Protein AF-A0A2G5L4I5-F1 (afdb_monomer)

pLDDT: mean 85.76, std 9.04, range [52.75, 94.75]

Radius of gyration: 15.7 Å; Cα contacts (8 Å, |Δi|>4): 215; chains: 1; bounding box: 41×25×44 Å

Sequence (107 aa):
MKLDDFEYMGKSEISVVSRKYLGVFKKIDSVNNEAYNFRDVKVVNLSGLSNIKLKTEMRKAAYKVLDDYPDASFYVVGSDYTKVHKLFLGSRHLRSMEIHAYKYKNQ

Structure (mmCIF, N/CA/C/O backbone):
data_AF-A0A2G5L4I5-F1
#
_entry.id   AF-A0A2G5L4I5-F1
#
loop_
_atom_site.group_PDB
_atom_site.id
_atom_site.type_symbol
_atom_site.label_atom_id
_atom_site.label_alt_id
_atom_site.label_comp_id
_atom_site.label_asym_id
_atom_site.label_entity_id
_atom_site.label_seq_id
_atom_site.pdbx_PDB_ins_code
_atom_site.Cartn_x
_atom_site.Cartn_y
_atom_site.Cartn_z
_atom_site.occupancy
_atom_site.B_iso_or_equiv
_atom_site.auth_seq_id
_atom_site.auth_comp_id
_atom_site.auth_asym_id
_atom_site.auth_atom_id
_atom_site.pdbx_PDB_model_num
ATOM 1 N N . MET A 1 1 ? -18.719 11.945 15.738 1.00 57.47 1 MET A N 1
ATOM 2 C CA . MET A 1 1 ? -17.778 10.872 16.119 1.00 57.47 1 MET A CA 1
ATOM 3 C C . MET A 1 1 ? -16.684 11.494 16.958 1.00 57.47 1 MET A C 1
ATOM 5 O O . MET A 1 1 ? -16.104 12.477 16.504 1.00 57.47 1 MET A O 1
ATOM 9 N N . LYS A 1 2 ? -16.462 11.000 18.178 1.00 62.31 2 LYS A N 1
ATOM 10 C CA . LYS A 1 2 ? -15.332 11.427 19.014 1.00 62.31 2 LYS A CA 1
ATOM 11 C C . LYS A 1 2 ? -14.206 10.401 18.865 1.00 62.31 2 LYS A C 1
ATOM 13 O O . LYS A 1 2 ? -14.467 9.237 18.596 1.00 62.31 2 LYS A O 1
ATOM 18 N N . LEU A 1 3 ? -12.957 10.840 19.014 1.00 62.19 3 LEU A N 1
ATOM 19 C CA . LEU A 1 3 ? -11.780 9.965 18.910 1.00 62.19 3 LEU A CA 1
ATOM 20 C C . LEU A 1 3 ? -11.808 8.801 19.922 1.00 62.19 3 LEU A C 1
ATOM 22 O O . LEU A 1 3 ? -11.275 7.739 19.624 1.00 62.19 3 LEU A O 1
ATOM 26 N N . ASP A 1 4 ? -12.493 8.972 21.059 1.00 70.88 4 ASP A N 1
ATOM 27 C CA . ASP A 1 4 ? -12.628 7.954 22.114 1.00 70.88 4 ASP A CA 1
ATOM 28 C C . ASP A 1 4 ? -13.475 6.734 21.718 1.00 70.88 4 ASP A C 1
ATOM 30 O O . ASP A 1 4 ? -13.343 5.665 22.329 1.00 70.88 4 ASP A O 1
ATOM 34 N N . ASP A 1 5 ? -14.310 6.870 20.681 1.00 77.69 5 ASP A N 1
ATOM 35 C CA . ASP A 1 5 ? -15.201 5.808 20.200 1.00 77.69 5 ASP A CA 1
ATOM 36 C C . ASP A 1 5 ? -14.446 4.716 19.411 1.00 77.69 5 ASP A C 1
ATOM 38 O O . ASP A 1 5 ? -15.036 3.715 18.992 1.00 77.69 5 ASP A O 1
ATOM 42 N N . PHE A 1 6 ? -13.143 4.906 19.185 1.00 80.19 6 PHE A N 1
ATOM 43 C CA . PHE A 1 6 ? -12.317 4.038 18.357 1.00 80.19 6 PHE A CA 1
ATOM 44 C C . PHE A 1 6 ? -11.244 3.317 19.169 1.00 80.19 6 PHE A C 1
ATOM 46 O O . PHE A 1 6 ? -10.653 3.858 20.106 1.00 80.19 6 PHE A O 1
ATOM 53 N N . GLU A 1 7 ? -10.986 2.073 18.790 1.00 86.44 7 GLU A N 1
ATOM 54 C CA . GLU A 1 7 ? -9.910 1.243 19.309 1.00 86.44 7 GLU A CA 1
ATOM 55 C C . GLU A 1 7 ? -8.859 1.040 18.218 1.00 86.44 7 GLU A C 1
ATOM 57 O O . GLU A 1 7 ? -9.180 0.698 17.079 1.00 86.44 7 GLU A O 1
ATOM 62 N N . TYR A 1 8 ? -7.595 1.294 18.554 1.00 87.94 8 TYR A N 1
ATOM 63 C CA . TYR A 1 8 ? -6.480 1.083 17.641 1.00 87.94 8 TYR A CA 1
ATOM 64 C C . TYR A 1 8 ? -6.124 -0.405 17.600 1.00 87.94 8 TYR A C 1
ATOM 66 O O . TYR A 1 8 ? -5.673 -0.961 18.597 1.00 87.94 8 TYR A O 1
ATOM 74 N N . MET A 1 9 ? -6.313 -1.028 16.437 1.00 88.88 9 MET A N 1
ATOM 75 C CA . MET A 1 9 ? -6.045 -2.455 16.223 1.00 88.88 9 MET A CA 1
ATOM 76 C C . MET A 1 9 ? -4.565 -2.722 15.938 1.00 88.88 9 MET A C 1
ATOM 78 O O . MET A 1 9 ? -4.044 -3.794 16.239 1.00 88.88 9 MET A O 1
ATOM 82 N N . GLY A 1 10 ? -3.880 -1.747 15.339 1.00 90.19 10 GLY A N 1
ATOM 83 C CA . GLY A 1 10 ? -2.481 -1.863 14.962 1.00 90.19 10 GLY A CA 1
ATOM 84 C C . GLY A 1 10 ? -2.171 -1.195 13.628 1.00 90.19 10 GLY A C 1
ATOM 85 O O . GLY A 1 10 ? -2.946 -0.393 13.099 1.00 90.19 10 GLY A O 1
ATOM 86 N N . LYS A 1 11 ? -0.999 -1.533 13.091 1.00 92.25 11 LYS A N 1
ATOM 87 C CA . LYS A 1 11 ? -0.481 -0.989 11.839 1.00 92.25 11 LYS A CA 1
ATOM 88 C C . LYS A 1 11 ? 0.018 -2.101 10.933 1.00 92.25 11 LYS A C 1
ATOM 90 O O . LYS A 1 11 ? 0.726 -2.997 11.383 1.00 92.25 11 LYS A O 1
ATOM 95 N N . SER A 1 12 ? -0.299 -1.986 9.648 1.00 93.06 12 SER A N 1
ATOM 96 C CA . SER A 1 12 ? 0.234 -2.850 8.598 1.00 93.06 12 SER A CA 1
ATOM 97 C C . SER A 1 12 ? 0.979 -2.015 7.566 1.00 93.06 12 SER A C 1
ATOM 99 O O . SER A 1 12 ? 0.553 -0.923 7.182 1.00 93.06 12 SER A O 1
ATOM 101 N N . GLU A 1 13 ? 2.118 -2.533 7.123 1.00 92.75 13 GLU A N 1
ATOM 102 C CA . GLU A 1 13 ? 2.895 -1.947 6.042 1.00 92.75 13 GLU A CA 1
ATOM 103 C C . GLU A 1 13 ? 2.577 -2.675 4.734 1.00 92.75 13 GLU A C 1
ATOM 105 O O . GLU A 1 13 ? 2.779 -3.892 4.612 1.00 92.75 13 GLU A O 1
ATOM 110 N N . ILE A 1 14 ? 2.104 -1.912 3.748 1.00 92.81 14 ILE A N 1
ATOM 111 C CA . ILE A 1 14 ? 1.879 -2.384 2.383 1.00 92.81 14 ILE A CA 1
ATOM 112 C C . ILE A 1 14 ? 2.941 -1.821 1.451 1.00 92.81 14 ILE A C 1
ATOM 114 O O . ILE A 1 14 ? 3.300 -0.645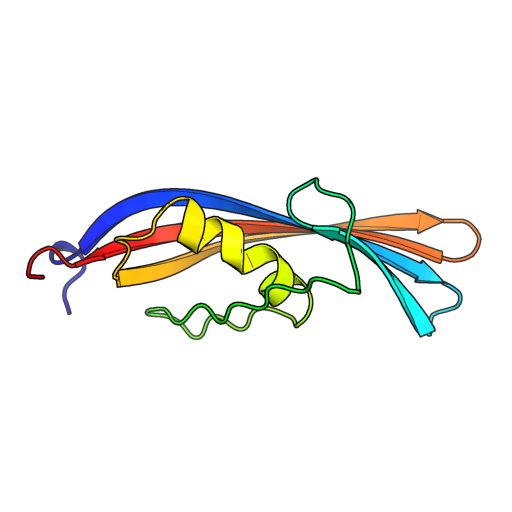 1.528 1.00 92.81 14 ILE A O 1
ATOM 118 N N . SER A 1 15 ? 3.423 -2.642 0.523 1.00 93.75 15 SER A N 1
ATOM 119 C CA . SER A 1 15 ? 4.516 -2.248 -0.363 1.00 93.75 15 SER A CA 1
ATOM 120 C C . SER A 1 15 ? 4.275 -2.664 -1.807 1.00 93.75 15 SER A C 1
ATOM 122 O O . SER A 1 15 ? 3.649 -3.681 -2.100 1.00 93.75 15 SER A O 1
ATOM 124 N N . VAL A 1 16 ? 4.776 -1.859 -2.741 1.00 94.75 16 VAL A N 1
ATOM 125 C CA . VAL A 1 16 ? 4.789 -2.173 -4.169 1.00 94.75 16 VAL A CA 1
ATOM 126 C C . VAL A 1 16 ? 6.142 -1.808 -4.753 1.00 94.75 16 VAL A C 1
ATOM 128 O O . VAL A 1 16 ? 6.626 -0.683 -4.601 1.00 94.75 16 VAL A O 1
ATOM 131 N N . VAL A 1 17 ? 6.725 -2.746 -5.493 1.00 94.56 17 VAL A N 1
ATOM 132 C CA . VAL A 1 17 ? 7.906 -2.502 -6.319 1.00 94.56 17 VAL A CA 1
ATOM 133 C C . VAL A 1 17 ? 7.486 -2.482 -7.776 1.00 94.56 17 VAL A C 1
ATOM 135 O O . VAL A 1 17 ? 6.879 -3.426 -8.280 1.00 94.56 17 VAL A O 1
ATOM 138 N N . SER A 1 18 ? 7.844 -1.413 -8.480 1.00 93.75 18 SER A N 1
ATOM 139 C CA . SER A 1 18 ? 7.641 -1.307 -9.922 1.00 93.75 18 SER A CA 1
ATOM 140 C C . SER A 1 18 ? 8.880 -0.780 -10.633 1.00 93.75 18 SER A C 1
ATOM 142 O O . SER A 1 18 ? 9.717 -0.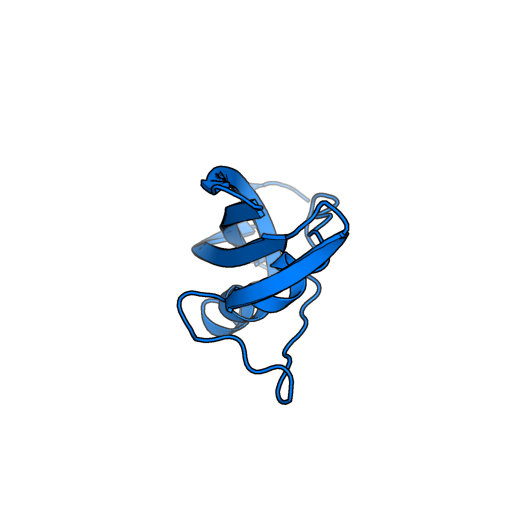081 -10.060 1.00 93.75 18 SER A O 1
ATOM 144 N N . ARG A 1 19 ? 8.998 -1.106 -11.915 1.00 93.19 19 ARG A N 1
ATOM 145 C CA . ARG A 1 19 ? 10.003 -0.576 -12.829 1.00 93.19 19 ARG A CA 1
ATOM 146 C C . ARG A 1 19 ? 9.331 0.245 -13.910 1.00 93.19 19 ARG A C 1
ATOM 148 O O . ARG A 1 19 ? 8.261 -0.103 -14.408 1.00 93.19 19 ARG A O 1
ATOM 155 N N . LYS A 1 20 ? 9.985 1.341 -14.274 1.00 92.00 20 LYS A N 1
ATOM 156 C CA . LYS A 1 20 ? 9.591 2.215 -15.370 1.00 92.00 20 LYS A CA 1
ATOM 157 C C . LYS A 1 20 ? 10.729 2.286 -16.381 1.00 92.00 20 LYS A C 1
ATOM 159 O O . LYS A 1 20 ? 11.827 2.695 -16.010 1.00 92.00 20 LYS A O 1
ATOM 164 N N . TYR A 1 21 ? 10.467 1.921 -17.630 1.00 90.25 21 TYR A N 1
ATOM 165 C CA . TYR A 1 21 ? 11.424 1.940 -18.737 1.00 90.25 21 TYR A CA 1
ATOM 166 C C . TYR A 1 21 ? 11.015 2.971 -19.783 1.00 90.25 21 TYR A C 1
ATOM 168 O O . TYR A 1 21 ? 9.821 3.155 -20.035 1.00 90.25 21 TYR A O 1
ATOM 176 N N . LEU A 1 22 ? 12.006 3.642 -20.381 1.00 83.88 22 LEU A N 1
ATOM 177 C CA . LEU A 1 22 ? 1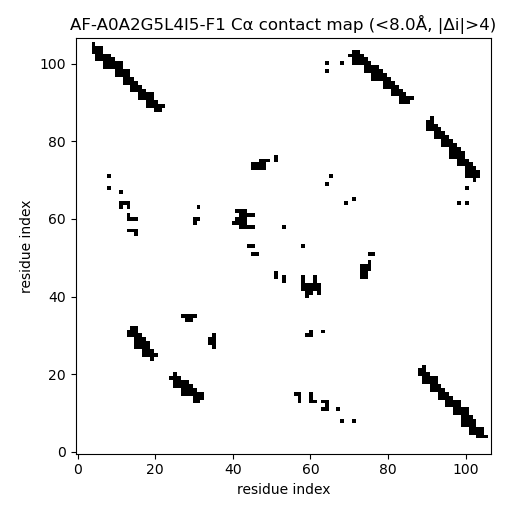1.812 4.599 -21.484 1.00 83.88 22 LEU A CA 1
ATOM 178 C C . LEU A 1 22 ? 10.725 5.664 -21.217 1.00 83.88 22 LEU A C 1
ATOM 180 O O . LEU A 1 22 ? 10.072 6.151 -22.129 1.00 83.88 22 LEU A O 1
ATOM 184 N N . GLY A 1 23 ? 10.462 5.993 -19.949 1.00 75.75 23 GLY A N 1
ATOM 185 C CA . GLY A 1 23 ? 9.454 6.986 -19.570 1.00 75.75 23 GLY A CA 1
ATOM 186 C C . GLY A 1 23 ? 7.982 6.562 -19.720 1.00 75.75 23 GLY A C 1
ATOM 187 O O . GLY A 1 23 ? 7.128 7.262 -19.171 1.00 75.75 23 GLY A O 1
ATOM 188 N N . VAL A 1 24 ? 7.673 5.417 -20.339 1.00 81.88 24 VAL A N 1
ATOM 189 C CA . VAL A 1 24 ? 6.286 5.015 -20.666 1.00 81.88 24 VAL A CA 1
ATOM 190 C C . VAL A 1 24 ? 5.921 3.595 -20.232 1.00 81.88 24 VAL A C 1
ATOM 192 O O . VAL A 1 24 ? 4.799 3.367 -19.788 1.00 81.88 24 VAL A O 1
ATOM 195 N N . PHE A 1 25 ? 6.856 2.644 -20.274 1.00 87.19 25 PHE A N 1
ATOM 196 C CA . PHE A 1 25 ? 6.559 1.254 -19.929 1.00 87.19 25 PHE A CA 1
ATOM 197 C C . PHE A 1 25 ? 6.675 1.054 -18.429 1.00 87.19 25 PHE A C 1
ATOM 199 O O . PHE A 1 25 ? 7.756 1.212 -17.862 1.00 87.19 25 PHE A O 1
ATOM 206 N N . LYS A 1 26 ? 5.570 0.689 -17.783 1.00 88.94 26 LYS A N 1
AT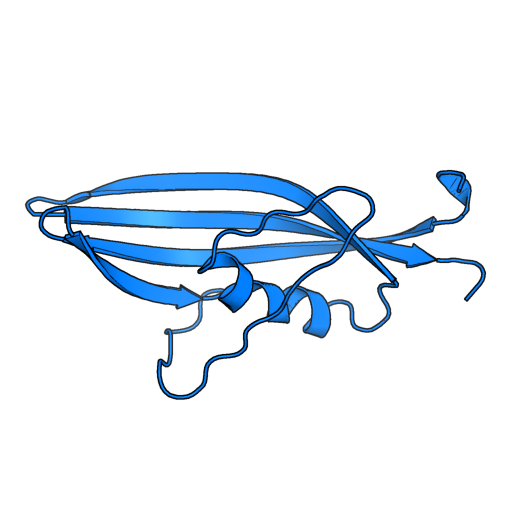OM 207 C CA . LYS A 1 26 ? 5.532 0.410 -16.350 1.00 88.94 26 LYS A CA 1
ATOM 208 C C . LYS A 1 26 ? 5.245 -1.065 -16.101 1.00 88.94 26 LYS A C 1
ATOM 210 O O . LYS A 1 26 ? 4.308 -1.613 -16.670 1.00 88.94 26 LYS A O 1
ATOM 215 N N . LYS A 1 27 ? 6.033 -1.691 -15.231 1.00 90.81 27 LYS A N 1
ATOM 216 C CA . LYS A 1 27 ? 5.879 -3.090 -14.827 1.00 90.81 27 LYS A CA 1
ATOM 217 C C . LYS A 1 27 ? 5.926 -3.194 -13.307 1.00 90.81 27 LYS A C 1
ATOM 219 O O . LYS A 1 27 ? 6.836 -2.645 -12.697 1.00 90.81 27 LYS A O 1
ATOM 224 N N . ILE A 1 28 ? 4.961 -3.882 -12.706 1.00 92.56 28 ILE A N 1
ATOM 225 C CA . ILE A 1 28 ? 4.988 -4.220 -11.277 1.00 92.56 28 ILE A CA 1
ATOM 226 C C . ILE A 1 28 ? 5.795 -5.509 -11.124 1.00 92.56 28 ILE A C 1
ATOM 228 O O . ILE A 1 28 ? 5.555 -6.468 -11.857 1.00 92.56 28 ILE A O 1
ATOM 232 N N . ASP A 1 29 ? 6.752 -5.510 -10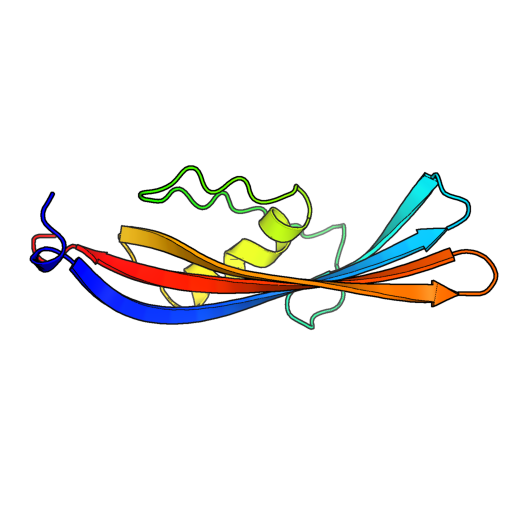.204 1.00 92.19 29 ASP A N 1
ATOM 233 C CA . ASP A 1 29 ? 7.598 -6.667 -9.914 1.00 92.19 29 ASP A CA 1
ATOM 234 C C . ASP A 1 29 ? 7.084 -7.435 -8.703 1.00 92.19 29 ASP A C 1
ATOM 236 O O . ASP A 1 29 ? 6.963 -8.658 -8.752 1.00 92.19 29 ASP A O 1
ATOM 240 N N . SER A 1 30 ? 6.761 -6.714 -7.628 1.00 93.12 30 SER A N 1
ATOM 241 C CA . SER A 1 30 ? 6.262 -7.309 -6.396 1.00 93.12 30 SER A CA 1
ATOM 242 C C . SER A 1 30 ? 5.231 -6.433 -5.699 1.00 93.12 30 SER A C 1
ATOM 244 O O . SER A 1 30 ? 5.206 -5.207 -5.858 1.00 93.12 30 SER A O 1
ATOM 246 N N . VAL A 1 31 ? 4.377 -7.091 -4.925 1.00 93.06 31 VAL A N 1
ATOM 247 C CA . VAL A 1 31 ? 3.332 -6.513 -4.083 1.00 93.06 31 VAL A CA 1
ATOM 248 C C . VAL A 1 31 ? 3.430 -7.200 -2.725 1.00 93.06 31 VAL A C 1
ATOM 250 O O . VAL A 1 31 ? 3.449 -8.422 -2.675 1.00 93.06 31 VAL A O 1
ATOM 253 N N . ASN A 1 32 ? 3.534 -6.439 -1.636 1.00 91.19 32 ASN A N 1
ATOM 254 C CA . ASN A 1 32 ? 3.702 -6.956 -0.272 1.00 91.19 32 ASN A CA 1
ATOM 255 C C . ASN A 1 32 ? 4.849 -7.971 -0.130 1.00 91.19 32 ASN A C 1
ATOM 257 O O . ASN A 1 32 ? 4.736 -8.955 0.588 1.00 91.19 32 ASN A O 1
ATOM 261 N N . ASN A 1 33 ? 5.970 -7.709 -0.810 1.00 89.31 33 ASN A N 1
ATOM 262 C CA . ASN A 1 33 ? 7.147 -8.586 -0.897 1.00 89.31 33 ASN A CA 1
ATOM 263 C C . ASN A 1 33 ? 6.947 -9.910 -1.659 1.00 89.31 33 ASN A C 1
ATOM 265 O O . ASN A 1 33 ? 7.898 -10.680 -1.775 1.00 89.31 33 ASN A O 1
ATOM 269 N N . GLU A 1 34 ? 5.787 -10.134 -2.273 1.00 90.31 34 GLU A N 1
ATOM 270 C CA . GLU A 1 34 ? 5.515 -11.299 -3.118 1.00 90.31 34 GLU A CA 1
ATOM 271 C C . GLU A 1 34 ? 5.587 -10.946 -4.605 1.00 90.31 34 GLU A C 1
ATOM 273 O O . GLU A 1 34 ? 5.270 -9.825 -5.013 1.00 90.31 34 GLU A O 1
ATOM 278 N N . ALA A 1 35 ? 6.015 -11.896 -5.441 1.00 91.69 35 ALA A N 1
ATOM 279 C CA . ALA A 1 35 ? 6.095 -11.691 -6.884 1.00 91.69 35 ALA A CA 1
ATOM 280 C C . ALA A 1 35 ? 4.705 -11.406 -7.469 1.00 91.69 35 ALA A C 1
ATOM 282 O O . ALA A 1 35 ? 3.752 -12.149 -7.244 1.00 91.69 35 ALA A O 1
ATOM 283 N N . TYR A 1 36 ? 4.588 -10.330 -8.248 1.00 90.88 36 TYR A N 1
ATOM 284 C CA . TYR A 1 36 ? 3.293 -9.920 -8.775 1.00 90.88 36 TYR A CA 1
ATOM 285 C C . TYR A 1 36 ? 2.793 -10.890 -9.855 1.00 90.88 36 TYR A C 1
ATOM 287 O O . TYR A 1 36 ? 3.372 -10.981 -10.942 1.00 90.88 36 TYR A O 1
ATOM 295 N N . ASN A 1 37 ? 1.677 -11.568 -9.581 1.00 89.62 37 ASN A N 1
ATOM 296 C CA . ASN A 1 37 ? 0.967 -12.387 -10.555 1.00 89.62 37 ASN A CA 1
ATOM 297 C C . ASN A 1 37 ? -0.120 -11.555 -11.254 1.00 89.62 37 ASN A C 1
ATOM 299 O O . ASN A 1 37 ? -1.081 -11.105 -10.642 1.00 89.62 37 ASN A O 1
ATOM 303 N N . PHE A 1 38 ? 0.008 -11.353 -12.565 1.00 84.44 38 PHE A N 1
ATOM 304 C CA . PHE A 1 38 ? -0.978 -10.598 -13.346 1.00 84.44 38 PHE A CA 1
ATOM 305 C C . PHE A 1 38 ? -2.272 -11.379 -13.622 1.00 84.44 38 PHE A C 1
ATOM 307 O O . PHE A 1 38 ? -3.248 -10.776 -14.061 1.00 84.44 38 PHE A O 1
ATOM 314 N N . ARG A 1 39 ? -2.277 -12.703 -13.409 1.00 87.06 39 ARG A N 1
ATOM 315 C CA . ARG A 1 39 ? -3.454 -13.567 -13.601 1.00 87.06 39 ARG A CA 1
ATOM 316 C C . ARG A 1 39 ? -4.339 -13.652 -12.362 1.00 87.06 39 ARG A C 1
ATOM 318 O O . ARG A 1 39 ? -5.504 -13.997 -12.493 1.00 87.06 39 ARG A O 1
ATOM 325 N N . ASP A 1 40 ? -3.790 -13.331 -11.196 1.00 83.94 40 ASP A N 1
ATOM 326 C CA . ASP A 1 40 ? -4.490 -13.359 -9.916 1.00 83.94 40 ASP A CA 1
ATOM 327 C C . ASP A 1 40 ? -4.267 -12.024 -9.203 1.00 83.94 40 ASP A C 1
ATOM 329 O O . ASP A 1 40 ? -3.239 -11.787 -8.567 1.00 83.94 40 ASP A O 1
ATOM 333 N N . VAL A 1 41 ? -5.200 -11.094 -9.418 1.00 84.06 41 VAL A N 1
ATOM 334 C CA . VAL A 1 41 ? -5.069 -9.707 -8.969 1.00 84.06 41 VAL A CA 1
ATOM 335 C C . VAL A 1 41 ? -6.150 -9.399 -7.949 1.00 84.06 41 VAL A C 1
ATOM 337 O O . VAL A 1 41 ? -7.299 -9.136 -8.298 1.00 84.06 41 VAL A O 1
ATOM 340 N N . LYS A 1 42 ? -5.748 -9.324 -6.684 1.00 86.12 42 LYS A N 1
ATOM 341 C CA . LYS A 1 42 ? -6.575 -8.759 -5.618 1.00 86.12 42 LYS A CA 1
ATOM 342 C C . LYS A 1 42 ? -6.494 -7.234 -5.678 1.00 86.12 42 LYS A C 1
ATOM 344 O O . LYS A 1 42 ? -5.402 -6.665 -5.702 1.00 86.12 42 LYS A O 1
ATOM 349 N N . VAL A 1 43 ? -7.640 -6.559 -5.726 1.00 86.06 43 VAL A N 1
ATOM 350 C CA . VAL A 1 43 ? -7.721 -5.091 -5.685 1.00 86.06 43 VAL A CA 1
ATOM 351 C C . VAL A 1 43 ? -8.676 -4.697 -4.580 1.00 86.06 43 VAL A C 1
ATOM 353 O O . VAL A 1 43 ? -9.843 -5.075 -4.607 1.00 86.06 43 VAL A O 1
ATOM 356 N N . VAL A 1 44 ? -8.183 -3.907 -3.633 1.00 85.31 44 VAL A N 1
ATOM 357 C CA . VAL A 1 44 ? -8.961 -3.461 -2.482 1.00 85.31 44 VAL A CA 1
ATOM 358 C C . VAL A 1 44 ? -9.008 -1.944 -2.432 1.00 85.31 44 VAL A C 1
ATOM 360 O O . VAL A 1 44 ? -8.020 -1.241 -2.668 1.00 85.31 44 VAL A O 1
ATOM 363 N N . ASN A 1 45 ? -10.198 -1.447 -2.112 1.00 81.12 45 ASN A N 1
ATOM 364 C CA . ASN A 1 45 ? -10.457 -0.041 -1.868 1.00 81.12 45 ASN A CA 1
ATOM 365 C C . ASN A 1 45 ? -10.633 0.153 -0.378 1.00 81.12 45 ASN A C 1
ATOM 367 O O . ASN A 1 45 ? -11.638 -0.275 0.178 1.00 81.12 45 ASN A O 1
ATOM 371 N N . LEU A 1 46 ? -9.662 0.802 0.251 1.00 78.19 46 LEU A N 1
ATOM 372 C CA . LEU A 1 46 ? -9.799 1.198 1.641 1.00 78.19 46 LEU A CA 1
ATOM 373 C C . LEU A 1 46 ? -10.590 2.504 1.693 1.00 78.19 46 LEU A C 1
ATOM 375 O O . LEU A 1 46 ? -10.184 3.508 1.105 1.00 78.19 46 LEU A O 1
ATOM 379 N N . SER A 1 47 ? -11.723 2.469 2.381 1.00 68.81 47 SER A N 1
ATOM 380 C CA . SER A 1 47 ? -12.471 3.648 2.810 1.00 68.81 47 SER A CA 1
ATOM 381 C C . SER A 1 47 ? -12.116 3.958 4.263 1.00 68.81 47 SER A C 1
ATOM 383 O O . SER A 1 47 ? -12.017 3.049 5.086 1.00 68.81 47 SER A O 1
ATOM 385 N N . GLY A 1 48 ? -11.906 5.234 4.581 1.00 67.94 48 GLY A N 1
ATOM 386 C CA . GLY A 1 48 ? -11.506 5.679 5.914 1.00 67.94 48 GLY A CA 1
ATOM 387 C C . GLY A 1 48 ? -12.101 7.036 6.277 1.00 67.94 48 GLY A C 1
ATOM 388 O O . GLY A 1 48 ? -12.802 7.651 5.476 1.00 67.94 48 GLY A O 1
ATOM 389 N N . LEU A 1 49 ? -11.795 7.504 7.491 1.00 64.50 49 LEU A N 1
ATOM 390 C CA . LEU A 1 49 ? -12.243 8.803 8.020 1.00 64.50 49 LEU A CA 1
ATOM 391 C C . LEU A 1 49 ? -11.717 9.997 7.204 1.00 64.50 49 LEU A C 1
ATOM 393 O O . LEU A 1 49 ? -12.336 11.057 7.174 1.00 64.50 49 LEU A O 1
ATOM 397 N N . SER A 1 50 ? -10.581 9.822 6.528 1.00 62.44 50 SER A N 1
ATOM 398 C CA . SER A 1 50 ? -10.052 10.758 5.538 1.00 62.44 50 SER A CA 1
ATOM 399 C C . SER A 1 50 ? -10.196 10.182 4.128 1.00 62.44 50 SER A C 1
ATOM 401 O O . SER A 1 50 ? -10.300 8.970 3.936 1.00 62.44 50 SER A O 1
ATOM 403 N N . ASN A 1 51 ? -10.188 11.050 3.110 1.00 62.41 51 ASN A N 1
ATOM 404 C CA . ASN A 1 51 ? -10.184 10.633 1.707 1.00 62.41 51 ASN A CA 1
ATOM 405 C C . ASN A 1 51 ? -8.865 9.918 1.360 1.00 62.41 51 ASN A C 1
ATOM 407 O O . ASN A 1 51 ? -7.943 10.523 0.806 1.00 62.41 51 ASN A O 1
ATOM 411 N N . ILE A 1 52 ? -8.777 8.621 1.664 1.00 70.19 52 ILE A N 1
ATOM 412 C CA . ILE A 1 52 ? -7.653 7.765 1.289 1.00 70.19 52 ILE A CA 1
ATOM 413 C C . ILE A 1 52 ? -7.669 7.591 -0.235 1.00 70.19 52 ILE A C 1
ATOM 415 O O . ILE A 1 52 ? -8.339 6.725 -0.794 1.00 70.19 52 ILE A O 1
ATOM 419 N N . LYS A 1 53 ? -6.892 8.412 -0.944 1.00 72.19 53 LYS A N 1
ATOM 420 C CA . LYS A 1 53 ? -6.656 8.243 -2.384 1.00 72.19 53 LYS A CA 1
ATOM 421 C C . LYS A 1 53 ? -5.433 7.355 -2.615 1.00 72.19 53 LYS A C 1
ATOM 423 O O . LYS A 1 53 ? -4.351 7.837 -2.955 1.00 72.19 53 LYS A O 1
ATOM 428 N N . LEU A 1 54 ? -5.606 6.039 -2.457 1.00 79.31 54 LEU A N 1
ATOM 429 C CA . LEU A 1 54 ? -4.581 5.071 -2.861 1.00 79.31 54 LEU A CA 1
ATOM 430 C C . LEU A 1 54 ? -4.346 5.171 -4.373 1.00 79.31 54 LEU A C 1
ATOM 432 O O . LEU A 1 54 ? -5.284 5.074 -5.169 1.00 79.31 54 LEU A O 1
ATOM 436 N N . LYS A 1 55 ? -3.083 5.308 -4.800 1.00 80.88 55 LYS A N 1
ATOM 437 C CA . LYS A 1 55 ? -2.764 5.157 -6.232 1.00 80.88 55 LYS A CA 1
ATOM 438 C C . LYS A 1 55 ? -3.106 3.730 -6.671 1.00 80.88 55 LYS A C 1
ATOM 440 O O . LYS A 1 55 ? -3.000 2.798 -5.877 1.00 80.88 55 LYS A O 1
ATOM 445 N N . THR A 1 56 ? -3.432 3.559 -7.950 1.00 81.62 56 THR A N 1
ATOM 446 C CA . THR A 1 56 ? -3.905 2.298 -8.553 1.00 81.62 56 THR A CA 1
ATOM 447 C C . THR A 1 56 ? -3.079 1.067 -8.176 1.00 81.62 56 THR A C 1
ATOM 449 O O . THR A 1 56 ? -3.627 -0.013 -8.004 1.00 81.62 56 THR A O 1
ATOM 452 N N . GLU A 1 57 ? -1.768 1.216 -8.014 1.00 86.88 57 GLU A N 1
ATOM 453 C CA . GLU A 1 57 ? -0.882 0.112 -7.637 1.00 86.88 57 GLU A CA 1
ATOM 454 C C . GLU A 1 57 ? -0.963 -0.252 -6.160 1.00 86.88 57 GLU A C 1
ATOM 456 O O . GLU A 1 57 ? -0.987 -1.429 -5.835 1.00 86.88 57 GLU A O 1
ATOM 461 N N . MET A 1 58 ? -1.075 0.738 -5.272 1.00 88.12 58 MET A N 1
ATOM 462 C CA . MET A 1 58 ? -1.198 0.489 -3.832 1.00 88.12 58 MET A CA 1
ATOM 463 C C . MET A 1 58 ? -2.532 -0.182 -3.495 1.00 88.12 58 MET A C 1
ATOM 465 O O . MET A 1 58 ? -2.594 -0.964 -2.557 1.00 88.12 58 MET A O 1
ATOM 469 N N . ARG A 1 59 ? -3.578 0.028 -4.309 1.00 89.12 59 ARG A N 1
ATOM 470 C CA . ARG A 1 59 ? -4.848 -0.721 -4.203 1.00 89.12 59 ARG A CA 1
ATOM 471 C C . ARG A 1 59 ? -4.648 -2.229 -4.385 1.00 89.12 59 ARG A C 1
ATOM 473 O O . ARG A 1 59 ? -5.411 -3.011 -3.832 1.00 89.12 59 ARG A O 1
ATOM 480 N N . LYS A 1 60 ? -3.612 -2.642 -5.126 1.00 89.94 60 LYS A N 1
ATOM 481 C CA . LYS A 1 60 ? -3.242 -4.057 -5.282 1.00 89.94 60 LYS A CA 1
ATOM 482 C C . LYS A 1 60 ? -2.498 -4.612 -4.071 1.00 89.94 60 LYS A C 1
ATOM 484 O O . LYS A 1 60 ? -2.445 -5.817 -3.923 1.00 89.94 60 LYS A O 1
ATOM 489 N N . ALA A 1 61 ? -1.926 -3.753 -3.229 1.00 91.50 61 ALA A N 1
ATOM 490 C CA . ALA A 1 61 ? -1.240 -4.132 -1.994 1.00 91.50 61 ALA A CA 1
ATOM 491 C C . ALA A 1 61 ? -2.154 -4.045 -0.761 1.0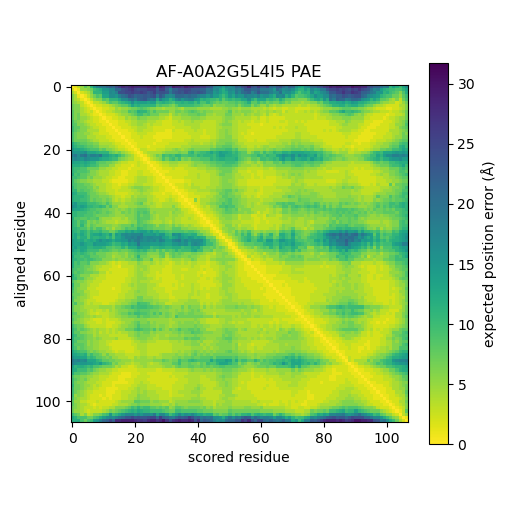0 91.50 61 ALA A C 1
ATOM 493 O O . ALA A 1 61 ? -1.901 -4.689 0.251 1.00 91.50 61 ALA A O 1
ATOM 494 N N . ALA A 1 62 ? -3.241 -3.279 -0.859 1.00 90.50 62 ALA A N 1
ATOM 495 C CA . ALA A 1 62 ? -4.149 -2.989 0.243 1.00 90.50 62 ALA A CA 1
ATOM 496 C C . ALA A 1 62 ? -4.879 -4.213 0.823 1.00 90.50 62 ALA A C 1
ATOM 498 O O . ALA A 1 62 ? -5.332 -4.134 1.959 1.00 90.50 62 ALA A O 1
ATOM 499 N N . TYR A 1 63 ? -4.973 -5.333 0.092 1.00 90.62 63 TYR A N 1
ATOM 500 C CA . TYR A 1 63 ? -5.625 -6.550 0.597 1.00 90.62 63 TYR A CA 1
ATOM 501 C C . TYR A 1 63 ? -4.973 -7.077 1.878 1.00 90.62 63 TYR A C 1
ATOM 503 O O . TYR A 1 63 ? -5.680 -7.536 2.762 1.00 90.62 63 TYR A O 1
ATOM 511 N N . LYS A 1 64 ? -3.650 -6.921 2.019 1.00 92.00 64 LYS A N 1
ATOM 512 C CA . LYS A 1 64 ? -2.918 -7.366 3.208 1.00 92.00 64 LYS A CA 1
ATOM 513 C C . LYS A 1 64 ? -3.454 -6.729 4.488 1.00 92.00 64 LYS A C 1
ATOM 515 O O . LYS A 1 64 ? -3.505 -7.385 5.511 1.00 92.00 64 LYS A O 1
ATOM 520 N N . VAL A 1 65 ? -3.901 -5.474 4.431 1.00 90.19 65 VAL A N 1
ATOM 521 C CA . VAL A 1 65 ? -4.458 -4.799 5.613 1.00 90.19 65 VAL A CA 1
ATOM 522 C C . VAL A 1 65 ? -5.772 -5.445 6.057 1.00 90.19 65 VAL A C 1
ATOM 524 O O . VAL A 1 65 ? -6.021 -5.527 7.253 1.00 90.19 65 VAL A O 1
ATOM 527 N N . LEU A 1 66 ? -6.592 -5.914 5.109 1.00 89.44 66 LEU A N 1
ATOM 528 C CA . LEU A 1 66 ? -7.822 -6.647 5.424 1.00 89.44 66 LEU A CA 1
ATOM 529 C C . LEU A 1 66 ? -7.517 -8.035 5.990 1.00 89.44 66 LEU A C 1
ATOM 531 O O . LEU A 1 66 ? -8.203 -8.474 6.903 1.00 89.44 66 LEU A O 1
ATOM 535 N N . ASP A 1 67 ? -6.499 -8.707 5.450 1.00 90.69 67 ASP A N 1
ATOM 536 C CA . ASP A 1 67 ? -6.077 -10.025 5.930 1.00 90.69 67 ASP A CA 1
ATOM 537 C C . ASP A 1 67 ? -5.471 -9.930 7.346 1.00 90.69 67 ASP A C 1
ATOM 539 O O . ASP A 1 67 ? -5.747 -10.778 8.191 1.00 90.69 67 ASP A O 1
ATOM 543 N N . ASP A 1 68 ? -4.691 -8.877 7.622 1.00 91.62 68 ASP A N 1
ATOM 544 C CA . ASP A 1 68 ? -4.073 -8.621 8.930 1.00 91.62 68 ASP A CA 1
ATOM 545 C C . ASP A 1 68 ? -5.108 -8.168 9.982 1.00 91.62 68 ASP A C 1
ATOM 547 O O . ASP A 1 68 ? -4.994 -8.516 11.158 1.00 91.62 68 ASP A O 1
ATOM 551 N N . TYR A 1 69 ? -6.110 -7.378 9.574 1.00 91.19 69 TYR A N 1
ATOM 552 C CA . TYR A 1 69 ? -7.118 -6.783 10.460 1.00 91.19 69 TYR A CA 1
ATOM 553 C C . TYR A 1 69 ? -8.543 -6.913 9.891 1.00 91.19 69 TYR A C 1
ATOM 555 O O . TYR A 1 69 ? -9.164 -5.900 9.554 1.00 91.19 69 TYR A O 1
ATOM 563 N N . PRO A 1 70 ? -9.105 -8.133 9.817 1.00 88.69 70 PRO A N 1
ATOM 564 C CA . PRO A 1 70 ? -10.424 -8.360 9.219 1.00 88.69 70 PRO A CA 1
ATOM 565 C C . PRO A 1 70 ? -11.564 -7.664 9.978 1.00 88.69 70 PRO A C 1
ATOM 567 O O . PRO A 1 70 ? -12.559 -7.277 9.370 1.00 88.69 70 PRO A O 1
ATOM 570 N N . ASP A 1 71 ? -11.397 -7.449 11.286 1.00 87.19 71 ASP A N 1
ATOM 571 C CA . ASP A 1 71 ? -12.399 -6.824 12.160 1.00 87.19 71 ASP A CA 1
ATOM 572 C C . ASP A 1 71 ? -12.306 -5.287 12.213 1.00 87.19 71 ASP A C 1
ATOM 574 O O . ASP A 1 71 ? -12.993 -4.647 13.014 1.00 87.19 71 ASP A O 1
ATOM 578 N N . ALA A 1 72 ? -11.427 -4.669 11.417 1.00 86.75 72 ALA A N 1
ATOM 579 C CA . ALA A 1 72 ? -11.269 -3.220 11.418 1.00 86.75 72 ALA A CA 1
ATOM 580 C C . ALA A 1 72 ? -12.424 -2.521 10.682 1.00 86.75 72 ALA A C 1
ATOM 582 O O . ALA A 1 72 ? -12.746 -2.822 9.532 1.00 86.75 72 ALA A O 1
ATOM 583 N N . SER A 1 73 ? -13.016 -1.524 11.341 1.00 85.00 73 SER A N 1
ATOM 584 C CA . SER A 1 73 ? -14.135 -0.738 10.812 1.00 85.00 73 SER A CA 1
ATOM 585 C C . SER A 1 73 ? -13.665 0.385 9.877 1.00 85.00 73 SER A C 1
ATOM 587 O O . SER A 1 73 ? -14.400 0.784 8.975 1.00 85.00 73 SER A O 1
ATOM 589 N N . PHE A 1 74 ? -12.461 0.932 10.087 1.00 85.12 74 PHE A N 1
ATOM 590 C CA . PHE A 1 74 ? -11.883 1.956 9.212 1.00 85.12 74 PHE A CA 1
ATOM 591 C C . PHE A 1 74 ? -10.353 1.972 9.248 1.00 85.12 74 PHE A C 1
ATOM 593 O O . PHE A 1 74 ? -9.709 1.468 10.168 1.00 85.12 74 PHE A O 1
ATOM 600 N N . TYR A 1 75 ? -9.784 2.621 8.232 1.00 87.06 75 TYR A N 1
ATOM 601 C CA . TYR A 1 75 ? -8.345 2.723 8.027 1.00 87.06 75 TYR A CA 1
ATOM 602 C C . TYR A 1 75 ? -7.905 4.182 7.951 1.00 87.06 75 TYR A C 1
ATOM 604 O O . TYR A 1 75 ? -8.662 5.052 7.511 1.00 87.06 75 TYR A O 1
ATOM 612 N N . VAL A 1 76 ? -6.664 4.448 8.351 1.00 87.00 76 VAL A N 1
ATOM 613 C CA . VAL A 1 76 ? -6.004 5.751 8.217 1.00 87.00 76 VAL A CA 1
ATOM 614 C C . VAL A 1 76 ? -4.605 5.537 7.650 1.00 87.00 76 VAL A C 1
ATOM 616 O O . VAL A 1 76 ? -3.896 4.620 8.050 1.00 87.00 76 VAL A O 1
ATOM 619 N N . VAL A 1 77 ? -4.194 6.377 6.702 1.00 86.81 77 VAL A N 1
ATOM 620 C CA . VAL A 1 77 ? -2.818 6.351 6.187 1.00 86.81 77 VAL A CA 1
ATOM 621 C C . VAL A 1 77 ? -1.913 7.070 7.182 1.00 86.81 77 VAL A C 1
ATOM 623 O O . VAL A 1 77 ? -2.112 8.257 7.430 1.00 86.81 77 VAL A O 1
ATOM 626 N N . GLY A 1 78 ? -0.933 6.354 7.731 1.00 84.25 78 GLY A N 1
ATOM 627 C CA . GLY A 1 78 ? 0.070 6.904 8.641 1.00 84.25 78 GLY A CA 1
ATOM 628 C C . GLY A 1 78 ? 1.207 7.580 7.878 1.00 84.25 78 GLY A C 1
ATOM 629 O O . GLY A 1 78 ? 1.381 8.794 7.949 1.00 84.25 78 GLY A O 1
ATOM 630 N N . SER A 1 79 ? 1.966 6.800 7.105 1.00 85.94 79 SER A N 1
ATOM 631 C CA . SER A 1 79 ? 3.078 7.305 6.290 1.00 85.94 79 SER A CA 1
ATOM 632 C C . SER A 1 79 ? 3.007 6.796 4.850 1.00 85.94 79 SER A C 1
ATOM 634 O O . SER A 1 79 ? 2.565 5.679 4.597 1.00 85.94 79 SER A O 1
ATOM 636 N N . ASP A 1 80 ? 3.441 7.623 3.895 1.00 88.94 80 ASP A N 1
ATOM 637 C CA . ASP A 1 80 ? 3.596 7.266 2.478 1.00 88.94 80 ASP A CA 1
ATOM 638 C C . ASP A 1 80 ? 5.027 7.587 2.057 1.00 88.94 80 ASP A C 1
ATOM 640 O O . ASP A 1 80 ? 5.451 8.745 2.052 1.00 88.94 80 ASP A O 1
ATOM 644 N N . TYR A 1 81 ? 5.780 6.549 1.714 1.00 90.00 81 TYR A N 1
ATOM 645 C CA . TYR A 1 81 ? 7.178 6.654 1.341 1.00 90.00 81 TYR A CA 1
ATOM 646 C C . TYR A 1 81 ? 7.396 6.116 -0.068 1.00 90.00 81 TYR A C 1
ATOM 648 O O . TYR A 1 81 ? 6.992 5.007 -0.410 1.00 90.00 81 TYR A O 1
ATOM 656 N N . THR A 1 82 ? 8.087 6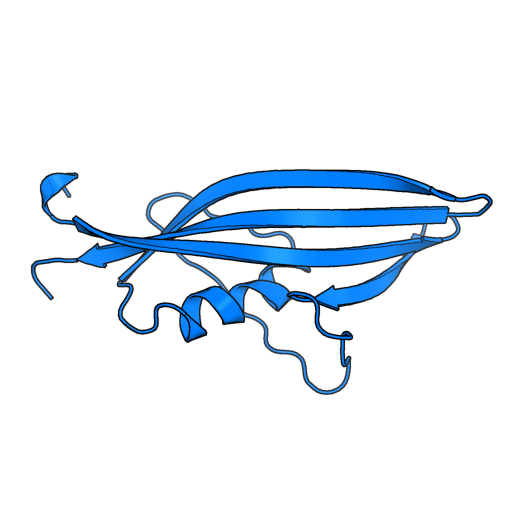.891 -0.904 1.00 92.38 82 THR A N 1
ATOM 657 C CA . THR A 1 82 ? 8.489 6.463 -2.247 1.00 92.38 82 THR A CA 1
ATOM 658 C C . THR A 1 82 ? 9.989 6.644 -2.420 1.00 92.38 82 THR A C 1
ATOM 660 O O . THR A 1 82 ? 10.507 7.755 -2.326 1.00 92.38 82 THR A O 1
ATOM 663 N N . LYS A 1 83 ? 10.682 5.557 -2.751 1.00 93.56 83 LYS A N 1
ATOM 664 C CA . LYS A 1 83 ? 12.097 5.543 -3.111 1.00 93.56 83 LYS A CA 1
ATOM 665 C C . LYS A 1 83 ? 12.249 5.265 -4.595 1.00 93.56 83 LYS A C 1
ATOM 667 O O . LYS A 1 83 ? 11.788 4.241 -5.100 1.00 93.56 83 LYS A O 1
ATOM 672 N N . VAL A 1 84 ? 12.929 6.168 -5.293 1.00 93.88 84 VAL A N 1
ATOM 673 C CA . VAL A 1 84 ? 13.199 6.041 -6.726 1.00 93.88 84 VAL A CA 1
ATOM 674 C C . VAL A 1 84 ? 14.685 5.799 -6.936 1.00 93.88 84 VAL A C 1
ATOM 676 O O . VAL A 1 84 ? 15.516 6.652 -6.639 1.00 93.88 84 VAL A O 1
ATOM 679 N N . HIS A 1 85 ? 15.018 4.641 -7.489 1.00 93.56 85 HIS A N 1
ATOM 680 C CA . HIS A 1 85 ? 16.364 4.299 -7.923 1.00 93.56 85 HIS A CA 1
ATOM 681 C C . HIS A 1 85 ? 16.474 4.491 -9.433 1.00 93.56 85 HIS A C 1
ATOM 683 O O . HIS A 1 85 ? 15.741 3.856 -10.194 1.00 93.56 85 HIS A O 1
ATOM 689 N N . LYS A 1 86 ? 17.385 5.361 -9.877 1.00 91.88 86 LYS A N 1
ATOM 690 C CA . LYS A 1 86 ? 17.682 5.536 -11.304 1.00 91.88 86 LYS A CA 1
ATOM 691 C C . LYS A 1 86 ? 18.477 4.334 -11.819 1.00 91.88 86 LYS A C 1
ATOM 693 O O . LYS A 1 86 ? 19.400 3.868 -11.161 1.00 91.88 86 LYS A O 1
ATOM 698 N N . LEU A 1 87 ? 18.093 3.841 -12.989 1.00 87.81 87 LEU A N 1
ATOM 699 C CA . LEU A 1 87 ? 18.773 2.800 -13.757 1.00 87.81 87 LEU A CA 1
ATOM 700 C C . LEU A 1 87 ? 19.200 3.402 -15.102 1.00 87.81 87 LEU A C 1
ATOM 702 O O . LEU A 1 87 ? 18.679 4.439 -15.505 1.00 87.81 87 LEU A O 1
ATOM 706 N N . PHE A 1 88 ? 20.094 2.728 -15.825 1.00 85.62 88 PHE A N 1
ATOM 707 C CA . PHE A 1 88 ? 20.636 3.219 -17.099 1.00 85.62 88 PHE A CA 1
ATOM 708 C C . PHE A 1 88 ? 19.553 3.589 -18.139 1.00 85.62 88 PHE A C 1
ATOM 710 O O . PHE A 1 88 ? 19.649 4.628 -18.780 1.00 85.62 88 PHE A O 1
ATOM 717 N N . LEU A 1 89 ? 18.480 2.789 -18.250 1.00 87.19 89 LEU A N 1
ATOM 718 C CA . LEU A 1 89 ? 17.346 3.009 -19.177 1.00 87.19 89 LEU A CA 1
ATOM 719 C C . LEU A 1 89 ? 15.980 3.054 -18.474 1.00 87.19 89 LEU A C 1
ATOM 721 O O . LEU A 1 89 ? 14.926 2.804 -19.071 1.00 87.19 89 LEU A O 1
ATOM 725 N N . GLY A 1 90 ? 15.975 3.331 -17.174 1.00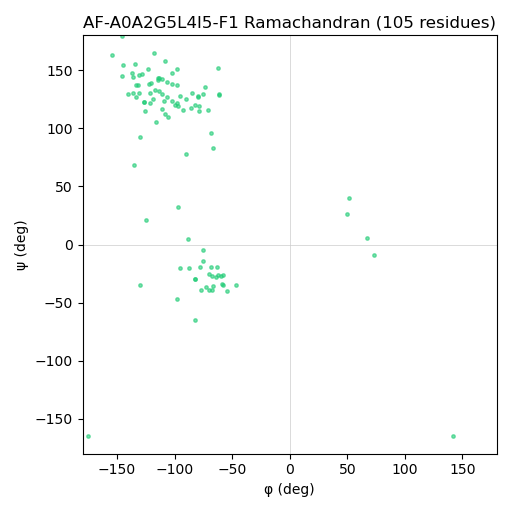 91.50 90 GLY A N 1
ATOM 726 C CA . GLY A 1 90 ? 14.741 3.276 -16.413 1.00 91.50 90 GLY A CA 1
ATOM 727 C C . GLY A 1 90 ? 14.876 3.733 -14.978 1.00 91.50 90 GLY A C 1
ATOM 728 O O . GLY A 1 90 ? 15.839 4.368 -14.568 1.00 91.50 90 GLY A O 1
ATOM 729 N N . SER A 1 91 ? 13.868 3.404 -14.190 1.00 92.50 91 SER A N 1
ATOM 730 C CA . SER A 1 91 ? 13.871 3.639 -12.755 1.00 92.50 91 SER A CA 1
ATOM 731 C C . SER A 1 91 ? 13.129 2.521 -12.049 1.00 92.50 91 SER A C 1
ATOM 733 O O . SER A 1 91 ? 12.143 1.992 -12.564 1.00 92.50 91 SER A O 1
ATOM 735 N N . ARG A 1 92 ? 13.604 2.161 -10.863 1.00 93.50 92 ARG A N 1
ATOM 736 C CA . ARG A 1 92 ? 12.915 1.266 -9.940 1.00 93.50 92 ARG A CA 1
ATOM 737 C C . ARG A 1 92 ? 12.274 2.109 -8.846 1.00 93.50 92 ARG A C 1
ATOM 739 O O . ARG A 1 92 ? 12.955 2.885 -8.186 1.00 93.50 92 ARG A O 1
ATOM 746 N N . HIS A 1 93 ? 10.970 1.960 -8.682 1.00 93.62 93 HIS A N 1
ATOM 747 C CA . HIS A 1 93 ? 10.146 2.660 -7.707 1.00 93.62 93 HIS A CA 1
ATOM 748 C C . HIS A 1 93 ? 9.756 1.653 -6.636 1.00 93.62 93 HIS A C 1
ATOM 750 O O . HIS A 1 93 ? 9.020 0.708 -6.913 1.00 93.62 93 HIS A O 1
ATOM 756 N N . LEU A 1 94 ? 10.275 1.840 -5.431 1.00 93.56 94 LEU A N 1
ATOM 757 C CA . LEU A 1 94 ? 9.794 1.165 -4.235 1.00 93.56 94 LEU A CA 1
ATOM 758 C C . LEU A 1 94 ? 8.843 2.131 -3.545 1.00 93.56 94 LEU A C 1
ATOM 760 O O . LEU A 1 94 ? 9.257 3.221 -3.154 1.00 93.56 94 LEU A O 1
ATOM 764 N N . ARG A 1 95 ? 7.587 1.741 -3.393 1.00 93.25 95 ARG A N 1
ATOM 765 C CA . ARG A 1 95 ? 6.630 2.501 -2.604 1.00 93.25 95 ARG A CA 1
ATOM 766 C C . ARG A 1 95 ? 6.170 1.672 -1.427 1.00 93.25 95 ARG A C 1
ATOM 768 O O . ARG A 1 95 ? 5.821 0.511 -1.614 1.00 93.25 95 ARG A O 1
ATOM 775 N N . SER A 1 96 ? 6.169 2.281 -0.254 1.00 92.25 96 SER A N 1
ATOM 776 C CA . SER A 1 96 ? 5.651 1.689 0.967 1.00 92.25 96 SER A CA 1
ATOM 777 C C . SER A 1 96 ? 4.666 2.643 1.619 1.00 92.25 96 SER A C 1
ATOM 779 O O . SER A 1 96 ? 4.802 3.862 1.497 1.00 92.25 96 SER A O 1
ATOM 781 N N . MET A 1 97 ? 3.653 2.092 2.266 1.00 91.25 97 MET A N 1
ATOM 782 C CA . MET A 1 97 ? 2.656 2.861 2.987 1.00 91.25 97 MET A CA 1
ATOM 783 C C . MET A 1 97 ? 2.305 2.145 4.282 1.00 91.25 97 MET A C 1
ATOM 785 O O . MET A 1 97 ? 1.985 0.958 4.270 1.00 91.25 97 MET A O 1
ATOM 789 N N . GLU A 1 98 ? 2.351 2.884 5.384 1.00 91.94 98 GLU A N 1
ATOM 790 C CA . GLU A 1 98 ? 1.889 2.409 6.683 1.00 91.94 98 GLU A CA 1
ATOM 791 C C . GLU A 1 98 ? 0.408 2.756 6.830 1.00 91.94 98 GLU A C 1
ATOM 793 O O . GLU A 1 98 ? 0.01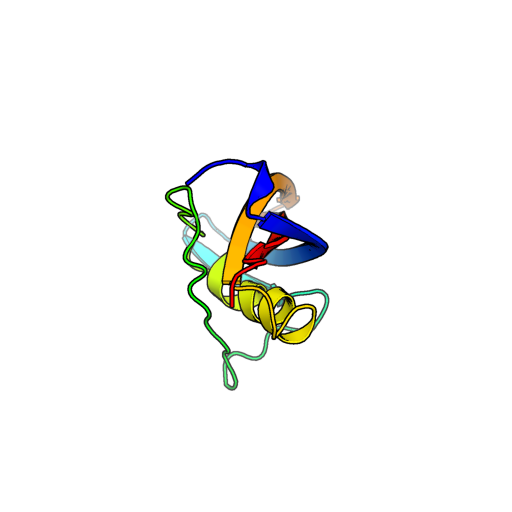1 3.916 6.675 1.00 91.94 98 GLU A O 1
ATOM 798 N N . ILE A 1 99 ? -0.413 1.749 7.108 1.00 90.19 99 ILE A N 1
ATOM 799 C CA . ILE A 1 99 ? -1.857 1.887 7.271 1.00 90.19 99 ILE A CA 1
ATOM 800 C C . ILE A 1 99 ? -2.219 1.466 8.684 1.00 90.19 99 ILE A C 1
ATOM 802 O O . ILE A 1 99 ? -1.876 0.376 9.135 1.00 90.19 99 ILE A O 1
ATOM 806 N N . HIS A 1 100 ? -2.902 2.363 9.381 1.00 90.62 100 HIS A N 1
ATOM 807 C CA . HIS A 1 100 ? -3.376 2.178 10.742 1.00 90.62 100 HIS A CA 1
ATOM 808 C C . HIS A 1 100 ? -4.817 1.690 10.679 1.00 90.62 100 HIS A C 1
ATOM 810 O O . HIS A 1 100 ? -5.649 2.285 9.986 1.00 90.62 100 HIS A O 1
ATOM 816 N N . ALA A 1 101 ? -5.087 0.591 11.371 1.00 90.06 101 ALA A N 1
ATOM 817 C CA . ALA A 1 101 ? -6.393 -0.039 11.435 1.00 90.06 101 ALA A CA 1
ATOM 818 C C . ALA A 1 101 ? -7.071 0.302 12.762 1.00 90.06 101 ALA A C 1
ATOM 820 O O . ALA A 1 101 ? -6.444 0.285 13.826 1.00 90.06 101 ALA A O 1
ATOM 821 N N . TYR A 1 102 ? -8.366 0.589 12.694 1.00 87.50 102 TYR A N 1
ATOM 822 C CA . TYR A 1 102 ? -9.160 0.943 13.856 1.00 87.50 102 TYR A CA 1
ATOM 823 C C . TYR A 1 102 ? -10.504 0.229 13.830 1.00 87.50 102 TYR A C 1
ATOM 825 O O . TYR A 1 102 ? -11.126 0.067 12.777 1.00 87.50 102 TYR A O 1
ATOM 833 N N . LYS A 1 103 ? -10.975 -0.143 15.014 1.00 88.50 103 LYS A N 1
ATOM 834 C CA . LYS A 1 103 ? -12.284 -0.747 15.234 1.00 88.50 103 LYS A CA 1
ATOM 835 C C . LYS A 1 103 ? -13.183 0.227 15.983 1.00 88.50 103 LYS A C 1
ATOM 837 O O . LYS A 1 103 ? -12.724 0.982 16.840 1.00 88.50 103 LYS A O 1
ATOM 842 N N . TYR A 1 104 ? -14.462 0.248 15.637 1.00 83.81 104 TYR A N 1
ATOM 843 C CA . TYR A 1 104 ? -15.452 1.007 16.389 1.00 83.81 104 TYR A CA 1
ATOM 844 C C . TYR A 1 104 ? -15.866 0.223 17.638 1.00 83.81 104 TYR A C 1
ATOM 846 O O . TYR A 1 104 ? -16.237 -0.941 17.529 1.00 83.81 104 TYR A O 1
ATOM 854 N N . LYS A 1 105 ? -15.805 0.845 18.823 1.00 77.06 105 LYS A N 1
ATOM 855 C CA . LYS A 1 105 ? -16.098 0.155 20.094 1.00 77.06 105 LYS A CA 1
ATOM 856 C C . LYS A 1 105 ? -17.575 -0.210 20.276 1.00 77.06 105 LYS A C 1
ATOM 858 O O . LYS A 1 105 ? -17.871 -1.149 21.001 1.00 77.06 105 LYS A O 1
ATOM 863 N N . ASN A 1 106 ? -18.493 0.517 19.634 1.00 66.00 106 ASN A N 1
ATOM 864 C CA . ASN A 1 106 ? -19.941 0.284 19.746 1.00 66.00 106 ASN A CA 1
ATOM 865 C C . ASN A 1 106 ? -20.492 -0.574 18.588 1.00 66.00 106 ASN A C 1
ATOM 867 O O . ASN A 1 106 ? -21.618 -0.338 18.144 1.00 66.00 106 ASN A O 1
ATOM 871 N N . GLN A 1 107 ? -19.694 -1.508 18.059 1.00 52.75 107 GLN A N 1
ATOM 872 C CA . GLN A 1 107 ? -20.104 -2.455 17.016 1.00 52.75 107 GLN A CA 1
ATOM 873 C C . GLN A 1 107 ? -20.052 -3.893 17.524 1.00 52.75 107 GLN A C 1
ATOM 875 O O . GLN A 1 107 ? -19.018 -4.262 18.125 1.00 52.75 107 GLN A O 1
#

Foldseek 3Di:
DDPVQKDWPFKDKKKWKWKFFQNPDIDTQDTRPHGDDPVDFQFADFDAPDPPPDDRRSSSNCVVVCVVCVQFPHKDWDDWDWDWADDPGIIMIMIMTMMITMHGNVD

Solvent-accessible surface area (backbone atoms only — not comparable to full-atom values): 6206 Å² total; per-residue (Å²): 137,62,80,84,52,51,42,82,74,48,74,42,79,32,30,40,34,32,38,37,34,81,91,73,50,74,46,71,54,26,38,63,90,38,76,55,50,90,89,66,75,64,74,36,84,72,66,36,93,54,91,62,79,67,54,80,67,52,21,49,21,43,50,57,50,46,74,76,41,71,79,44,70,34,41,44,80,72,48,81,48,76,48,78,44,82,49,99,67,34,34,42,37,42,35,40,33,35,35,34,35,24,25,56,70,93,112

Mean predicted aligned error: 6.07 Å

Secondary structure (DSSP, 8-state):
--GGGEEEEEEEEEEEEEEEETTTEEEEEEETTEE--SSS-------BSS-----TTGGGTTHHHHHH-TT-SEEEEEEEEEEEEEETTEEEEEEEEEEEEEEETT-

Nearest PDB structures (foldseek):
  6nhj-assembly1_n  TM=6.004E-01  e=1.534E+00  Murine cytomegalovirus (strain Smith)
  6nhj-assembly1_p  TM=5.957E-01  e=1.623E+00  Murine cytomegalovirus (strain Smith)
  6nhj-assembly1_E  TM=6.137E-01  e=1.819E+00  Murine cytomegalovirus (strain Smith)
  8tep-assembly1_H  TM=6.241E-01  e=4.782E+00  Human herpesvirus 5 strain AD169
  8hey-assembly1_Z  TM=6.482E-01  e=6.354E+00  Human betaherpesvirus 5